Protein AF-A0A2V9QQY0-F1 (afdb_monomer)

Solvent-accessible surface area (backbone atoms only — not comparable to full-atom values): 4034 Å² total; per-residue (Å²): 127,84,51,72,66,58,57,28,52,51,30,38,50,53,53,52,46,35,52,45,39,42,72,42,94,51,67,90,48,18,58,63,30,41,46,42,62,72,68,39,79,67,61,43,49,51,40,20,58,56,42,77,43,61,51,66,61,50,43,49,53,51,54,59,57,50,61,66,64,78,74,118

Foldseek 3Di:
DCPLVNLLVVLLVVLVVLLCQLVDPPVVSVVVSLCCLQPVPDVNVVSCVSNVHDSVVSNVVSVVVVVVVVPD

pLDDT: mean 76.34, std 12.32, range [38.75, 87.75]

Secondary structure (DSSP, 8-state):
---HHHHHHHHHHHHHHHHHHHHSS-HHHHHHHHHHHHH-SSHHHHHHHHTT--HHHHHHHHHHHHHTTS--

Nearest PDB structures (foldseek):
  6gzc-assem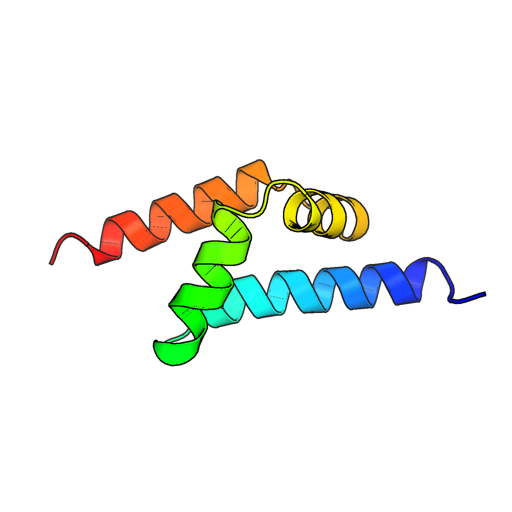bly1_C  TM=4.417E-01  e=8.581E+00  Mus musculus

Sequence (72 aa):
MLDDLGVRKLAAAVVLTAIKDSLSKFPSRQDPARNWILHDEAMFPFWCKISDMSPEQIKRTMRGKFRLQDSK

Mean predicted aligned error: 8.07 Å

Radius of gyration: 13.05 Å; Cα contacts (8 Å, |Δi|>4): 47; chains: 1; bounding box: 32×22×36 Å

Structure (mmCIF, N/CA/C/O backbone):
data_AF-A0A2V9QQY0-F1
#
_entry.id   AF-A0A2V9QQY0-F1
#
loop_
_atom_site.group_PDB
_atom_site.id
_atom_site.type_symbol
_atom_site.label_atom_id
_atom_site.label_alt_id
_atom_site.label_comp_id
_atom_site.label_asym_id
_atom_site.label_entity_id
_atom_site.label_seq_id
_atom_site.pdbx_PDB_ins_code
_atom_site.Cartn_x
_atom_site.Cartn_y
_atom_site.Cartn_z
_atom_site.occupancy
_atom_site.B_iso_or_equiv
_atom_site.auth_seq_id
_atom_site.auth_comp_id
_atom_site.auth_asym_id
_atom_site.auth_atom_id
_atom_site.pdbx_PDB_model_num
ATOM 1 N N . MET A 1 1 ? 17.586 -11.694 -15.111 1.00 47.44 1 MET A N 1
ATOM 2 C CA . MET A 1 1 ? 16.507 -10.693 -15.214 1.00 47.44 1 MET A CA 1
ATOM 3 C C . MET A 1 1 ? 15.421 -11.178 -14.272 1.00 47.44 1 MET A C 1
ATOM 5 O O . MET A 1 1 ? 14.922 -12.269 -14.498 1.00 47.44 1 MET A O 1
ATOM 9 N N . LEU A 1 2 ? 15.167 -10.500 -13.149 1.00 52.31 2 LEU A N 1
ATOM 10 C CA . LEU A 1 2 ? 13.954 -10.789 -12.378 1.00 52.31 2 LEU A CA 1
ATOM 11 C C . LEU A 1 2 ? 12.804 -10.448 -13.318 1.00 52.31 2 LEU A C 1
ATOM 13 O O . LEU A 1 2 ? 12.677 -9.281 -13.683 1.00 52.31 2 LEU A O 1
ATOM 17 N N . ASP A 1 3 ? 12.071 -11.457 -13.792 1.00 60.97 3 ASP A N 1
ATOM 18 C CA . ASP A 1 3 ? 10.943 -11.229 -14.688 1.00 60.97 3 ASP A CA 1
ATOM 19 C C . ASP A 1 3 ? 10.049 -10.159 -14.071 1.00 60.97 3 ASP A C 1
ATOM 21 O O . ASP A 1 3 ? 9.748 -10.203 -12.875 1.00 60.97 3 ASP A O 1
ATOM 25 N N . ASP A 1 4 ? 9.641 -9.192 -14.888 1.00 72.88 4 ASP A N 1
ATOM 26 C CA . ASP A 1 4 ? 8.810 -8.049 -14.499 1.00 72.88 4 ASP A CA 1
ATOM 27 C C . ASP A 1 4 ? 7.587 -8.503 -13.665 1.00 72.88 4 ASP A C 1
ATOM 29 O O . ASP A 1 4 ? 7.178 -7.862 -12.699 1.00 72.88 4 ASP A O 1
ATOM 33 N N . LEU A 1 5 ? 7.096 -9.718 -13.938 1.00 75.62 5 LEU A N 1
ATOM 34 C CA . LEU A 1 5 ? 6.047 -10.407 -13.189 1.00 75.62 5 LEU A CA 1
ATOM 35 C C . LEU A 1 5 ? 6.401 -10.729 -11.723 1.00 75.62 5 LEU A C 1
ATOM 37 O O . LEU A 1 5 ? 5.543 -10.613 -10.848 1.00 75.62 5 LEU A O 1
ATOM 41 N N . GLY A 1 6 ? 7.630 -11.158 -11.433 1.00 79.81 6 GLY A N 1
ATOM 42 C CA . GLY A 1 6 ? 8.091 -11.464 -10.075 1.00 79.81 6 GLY A CA 1
ATOM 43 C C . GLY A 1 6 ? 8.162 -10.213 -9.199 1.00 79.81 6 GLY A C 1
ATOM 44 O O . GLY A 1 6 ? 7.722 -10.236 -8.049 1.00 79.81 6 GLY A O 1
ATOM 45 N N . VAL A 1 7 ? 8.620 -9.099 -9.776 1.00 80.25 7 VAL A N 1
ATOM 46 C CA . VAL A 1 7 ? 8.672 -7.795 -9.098 1.00 80.25 7 VAL A CA 1
ATOM 47 C C . VAL A 1 7 ? 7.261 -7.274 -8.816 1.00 80.25 7 VAL A C 1
ATOM 49 O O . VAL A 1 7 ? 6.984 -6.847 -7.695 1.00 80.25 7 VAL A O 1
ATOM 52 N N . ARG A 1 8 ? 6.335 -7.395 -9.778 1.00 79.31 8 ARG A N 1
ATOM 53 C CA . ARG A 1 8 ? 4.921 -7.024 -9.582 1.00 79.31 8 ARG A CA 1
ATOM 54 C C . ARG A 1 8 ? 4.224 -7.861 -8.513 1.00 79.31 8 ARG A C 1
ATOM 56 O O . ARG A 1 8 ? 3.507 -7.314 -7.680 1.00 79.31 8 ARG A O 1
ATOM 63 N N . LYS A 1 9 ? 4.461 -9.177 -8.488 1.00 83.88 9 LYS A N 1
ATOM 64 C CA . LYS A 1 9 ? 3.909 -10.069 -7.4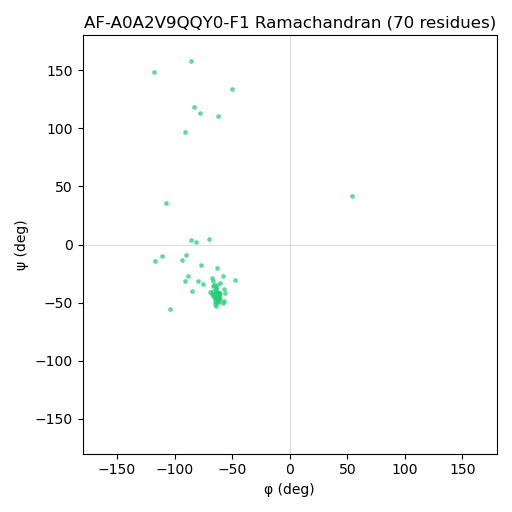52 1.00 83.88 9 LYS A CA 1
ATOM 65 C C . LYS A 1 9 ? 4.425 -9.714 -6.059 1.00 83.88 9 LYS A C 1
ATOM 67 O O . LYS A 1 9 ? 3.641 -9.698 -5.112 1.00 83.88 9 LYS A O 1
ATOM 72 N N . LEU A 1 10 ? 5.717 -9.405 -5.938 1.00 83.31 10 LEU A N 1
ATOM 73 C CA . LEU A 1 10 ? 6.311 -8.975 -4.674 1.00 83.31 10 LEU A CA 1
ATOM 74 C C . LEU A 1 10 ? 5.736 -7.629 -4.218 1.00 83.31 10 LEU A C 1
ATOM 76 O O . LEU A 1 10 ? 5.332 -7.502 -3.066 1.00 83.31 10 LEU A O 1
ATOM 80 N N . ALA A 1 11 ? 5.642 -6.655 -5.124 1.00 83.69 11 ALA A N 1
ATOM 81 C CA . ALA A 1 11 ? 5.049 -5.351 -4.847 1.00 83.69 11 ALA A CA 1
ATOM 82 C C . ALA A 1 11 ? 3.606 -5.475 -4.343 1.00 83.69 11 ALA A C 1
ATOM 84 O O . ALA A 1 11 ? 3.272 -4.941 -3.282 1.00 83.69 11 ALA A O 1
ATOM 85 N N . ALA A 1 12 ? 2.785 -6.263 -5.043 1.00 84.81 12 ALA A N 1
ATOM 86 C CA . ALA A 1 12 ? 1.408 -6.513 -4.646 1.00 84.81 12 ALA A CA 1
ATOM 87 C C . ALA A 1 12 ? 1.343 -7.180 -3.266 1.00 84.81 12 ALA A C 1
ATOM 89 O O . ALA A 1 12 ? 0.535 -6.782 -2.431 1.00 84.81 12 ALA A O 1
ATOM 90 N N . ALA A 1 13 ? 2.223 -8.148 -2.985 1.00 85.50 13 ALA A N 1
ATOM 91 C CA . ALA A 1 13 ? 2.286 -8.805 -1.683 1.00 85.50 13 ALA A CA 1
ATOM 92 C C . ALA A 1 13 ? 2.656 -7.831 -0.551 1.00 85.50 13 ALA A C 1
ATOM 94 O O . ALA A 1 13 ? 2.024 -7.873 0.506 1.00 85.50 13 ALA A O 1
ATOM 95 N N . VAL A 1 14 ? 3.625 -6.934 -0.765 1.00 85.44 14 VAL A N 1
AT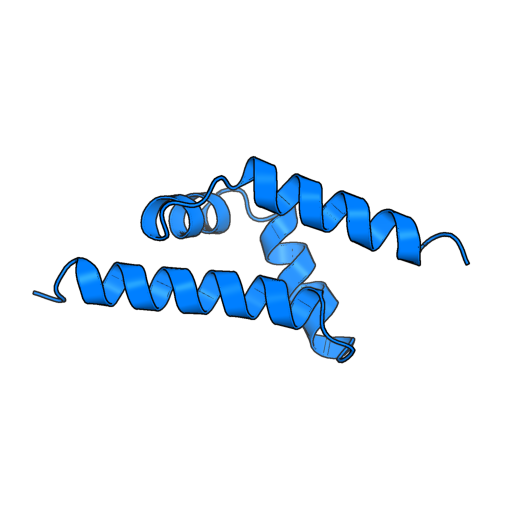OM 96 C CA . VAL A 1 14 ? 4.029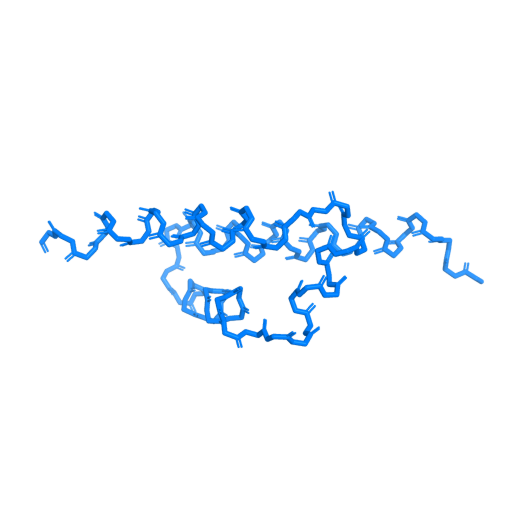 -5.916 0.221 1.00 85.44 14 VAL A CA 1
ATOM 97 C C . VAL A 1 14 ? 2.878 -4.950 0.504 1.00 85.44 14 VAL A C 1
ATOM 99 O O . VAL A 1 14 ? 2.519 -4.749 1.666 1.00 85.44 14 VAL A O 1
ATOM 102 N N . VAL A 1 15 ? 2.246 -4.407 -0.542 1.00 84.81 15 VAL A N 1
ATOM 103 C CA . VAL A 1 15 ? 1.130 -3.455 -0.407 1.00 84.81 15 VAL A CA 1
ATOM 104 C C . VAL A 1 15 ? -0.078 -4.115 0.262 1.00 84.81 15 VAL A C 1
ATOM 106 O O . VAL A 1 15 ? -0.633 -3.563 1.214 1.00 84.81 15 VAL A O 1
ATOM 109 N N . LEU A 1 16 ? -0.459 -5.322 -0.166 1.00 84.19 16 LEU A N 1
ATOM 110 C CA . LEU A 1 16 ? -1.572 -6.067 0.430 1.00 84.19 16 LEU A CA 1
ATOM 111 C C . LEU A 1 16 ? -1.301 -6.440 1.887 1.00 84.19 16 LEU A C 1
ATOM 113 O O . LEU A 1 16 ? -2.216 -6.375 2.706 1.00 84.19 16 LEU A O 1
ATOM 117 N N . THR A 1 17 ? -0.062 -6.802 2.224 1.00 84.44 17 THR A N 1
ATOM 118 C CA . THR A 1 17 ? 0.319 -7.113 3.607 1.00 84.44 17 THR A CA 1
ATOM 119 C C . THR A 1 17 ? 0.252 -5.869 4.480 1.00 84.44 17 THR A C 1
ATOM 121 O O . THR A 1 17 ? -0.346 -5.934 5.545 1.00 84.44 17 THR A O 1
ATOM 124 N N . ALA A 1 18 ? 0.758 -4.722 4.020 1.00 82.62 18 ALA A N 1
ATOM 125 C CA . ALA A 1 18 ? 0.667 -3.471 4.773 1.00 82.62 18 ALA A CA 1
ATOM 126 C C . ALA A 1 18 ? -0.790 -3.036 5.001 1.00 82.62 18 ALA A C 1
ATOM 128 O O . ALA A 1 18 ? -1.163 -2.651 6.110 1.00 82.62 18 ALA A O 1
ATOM 129 N N . ILE A 1 19 ? -1.644 -3.152 3.977 1.00 80.81 19 ILE A N 1
ATOM 130 C CA . ILE A 1 19 ? -3.083 -2.889 4.112 1.00 80.81 19 ILE A CA 1
ATOM 131 C C . ILE A 1 19 ? -3.702 -3.867 5.113 1.00 80.81 19 ILE A C 1
ATOM 133 O O . ILE A 1 19 ? -4.433 -3.448 6.007 1.00 80.81 19 ILE A O 1
ATOM 137 N N . LYS A 1 20 ? -3.408 -5.165 4.995 1.00 82.94 20 LYS A N 1
ATOM 138 C CA . LYS A 1 20 ? -3.955 -6.195 5.884 1.00 82.94 20 LYS A CA 1
ATOM 139 C C . LYS A 1 20 ? -3.507 -5.995 7.325 1.00 82.94 20 LYS A C 1
ATOM 141 O O . LYS A 1 20 ? -4.355 -6.074 8.203 1.00 82.94 20 LYS A O 1
ATOM 146 N N . ASP A 1 21 ? -2.232 -5.715 7.567 1.00 81.50 21 ASP A N 1
ATOM 147 C CA . ASP A 1 21 ? -1.690 -5.444 8.900 1.00 81.50 21 ASP A CA 1
ATOM 148 C C . ASP A 1 21 ? -2.359 -4.216 9.507 1.00 81.50 21 ASP A C 1
ATOM 150 O O . ASP A 1 21 ? -2.807 -4.260 10.650 1.00 81.50 21 ASP A O 1
ATOM 154 N N . SER A 1 22 ? -2.537 -3.164 8.710 1.00 74.69 22 SER A N 1
ATOM 155 C CA . SER A 1 22 ? -3.235 -1.958 9.138 1.00 74.69 22 SER A CA 1
ATOM 156 C C . SER A 1 22 ? -4.737 -2.188 9.396 1.00 74.69 22 SER A C 1
ATOM 158 O O . SER A 1 22 ? -5.316 -1.552 10.270 1.00 74.69 22 SER A O 1
ATOM 160 N N . LEU A 1 23 ? -5.371 -3.150 8.718 1.00 71.88 23 LEU A N 1
ATOM 161 C CA . LEU A 1 23 ? -6.767 -3.552 8.955 1.00 71.88 23 LEU A CA 1
ATOM 162 C C . LEU A 1 23 ? -6.936 -4.679 9.995 1.00 71.88 23 LEU A C 1
ATOM 164 O O . LEU A 1 23 ? -8.067 -5.016 10.353 1.00 71.88 23 LEU A O 1
ATOM 168 N N . SER A 1 24 ? -5.849 -5.302 10.448 1.00 73.81 24 SER A N 1
ATOM 169 C CA . SER A 1 24 ? -5.866 -6.486 11.313 1.00 73.81 24 SER A CA 1
ATOM 170 C C . SER A 1 24 ? -5.984 -6.108 12.783 1.00 73.81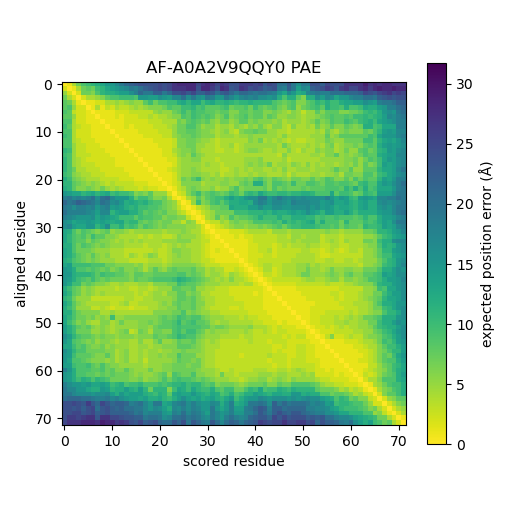 24 SER A C 1
ATOM 172 O O . SER A 1 24 ? -5.584 -5.028 13.177 1.00 73.81 24 SER A O 1
ATOM 174 N N . LYS A 1 25 ? -6.447 -7.016 13.645 1.00 65.00 25 LYS A N 1
ATOM 175 C CA . LYS A 1 25 ? -6.563 -6.782 15.097 1.00 65.00 25 LYS A CA 1
ATOM 176 C C . LYS A 1 25 ? -5.219 -6.694 15.844 1.00 65.00 25 LYS A C 1
ATOM 178 O O . LYS A 1 25 ? -5.245 -6.626 17.065 1.00 65.00 25 LYS A O 1
ATOM 183 N N . PHE A 1 26 ? -4.072 -6.740 15.158 1.00 64.50 26 PHE A N 1
ATOM 184 C CA . PHE A 1 26 ? -2.739 -6.647 15.768 1.00 64.50 26 PHE A CA 1
ATOM 185 C C . PHE A 1 26 ? -2.271 -5.183 15.825 1.00 64.50 26 PHE A C 1
ATOM 187 O O . PHE A 1 26 ? -1.715 -4.692 14.841 1.00 64.50 26 PHE A O 1
ATOM 194 N N . PRO A 1 27 ? -2.439 -4.474 16.958 1.00 63.66 27 PRO A N 1
ATOM 195 C CA . PRO A 1 27 ? -2.247 -3.022 17.018 1.00 63.66 27 PRO A CA 1
ATOM 196 C C . PRO A 1 27 ? -0.785 -2.619 16.787 1.00 63.66 27 PRO A C 1
ATOM 198 O O . PRO A 1 27 ? -0.504 -1.590 16.186 1.00 63.66 27 PRO A O 1
ATOM 201 N N . SER A 1 28 ? 0.159 -3.478 17.189 1.00 67.00 28 SER A N 1
ATOM 202 C CA . SER A 1 28 ? 1.602 -3.205 17.140 1.00 67.00 28 SER A CA 1
ATOM 203 C C . SER A 1 28 ? 2.167 -2.997 15.733 1.00 67.00 28 SER A C 1
ATOM 205 O O . SER A 1 28 ? 3.239 -2.414 15.590 1.00 67.00 28 SER A O 1
ATOM 207 N N . ARG A 1 29 ? 1.471 -3.465 14.690 1.00 64.31 29 ARG A N 1
ATOM 208 C CA . ARG A 1 29 ? 1.870 -3.279 13.284 1.00 64.31 29 ARG A CA 1
ATOM 209 C C . ARG A 1 29 ? 0.954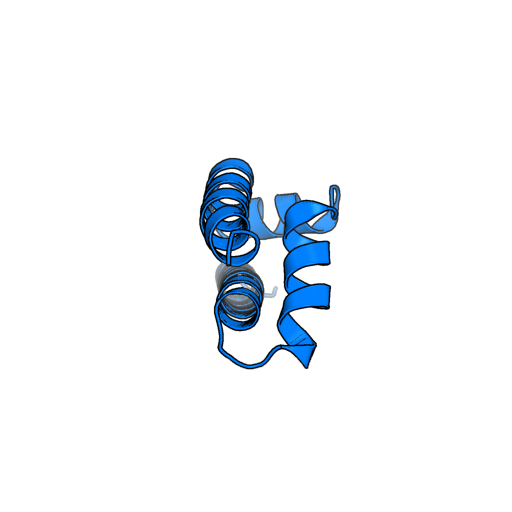 -2.336 12.514 1.00 64.31 29 ARG A C 1
ATOM 211 O O . ARG A 1 29 ? 1.313 -1.929 11.409 1.00 64.31 29 ARG A O 1
ATOM 218 N N . GLN A 1 30 ? -0.185 -1.955 13.095 1.00 69.06 30 GLN A N 1
ATOM 219 C CA . GLN A 1 30 ? -1.106 -1.027 12.453 1.00 69.06 30 GLN A CA 1
ATOM 220 C C . GLN A 1 30 ? -0.478 0.350 12.276 1.00 69.06 30 GLN A C 1
ATOM 222 O O . GLN A 1 30 ? -0.566 0.892 11.178 1.00 69.06 30 GLN A O 1
ATOM 227 N N . ASP A 1 31 ? 0.177 0.887 13.308 1.00 71.81 31 ASP A N 1
ATOM 228 C CA . ASP A 1 31 ? 0.748 2.236 13.263 1.00 71.81 31 ASP A CA 1
ATOM 229 C C . ASP A 1 31 ? 1.877 2.378 12.234 1.00 71.81 31 ASP A C 1
ATOM 231 O O . ASP A 1 31 ? 1.793 3.281 11.402 1.00 71.81 31 ASP A O 1
ATOM 235 N N . PRO A 1 32 ? 2.885 1.482 12.174 1.00 79.94 32 PRO A N 1
ATOM 236 C CA . PRO A 1 32 ? 3.922 1.562 11.147 1.00 79.94 32 PRO A CA 1
ATOM 237 C C . PRO A 1 32 ? 3.371 1.418 9.723 1.00 79.94 32 PRO A C 1
ATOM 239 O O . PRO A 1 32 ? 3.737 2.193 8.841 1.00 79.94 32 PRO A O 1
ATOM 242 N N . ALA A 1 33 ? 2.461 0.463 9.494 1.00 80.94 33 ALA A N 1
ATOM 243 C CA . ALA A 1 33 ? 1.882 0.229 8.171 1.00 80.94 33 ALA A CA 1
ATOM 244 C C . ALA A 1 33 ? 0.956 1.375 7.738 1.00 80.94 33 ALA A C 1
ATOM 246 O O . ALA A 1 33 ? 1.004 1.821 6.591 1.00 80.94 33 ALA A O 1
ATOM 247 N N . ARG A 1 34 ? 0.148 1.902 8.664 1.00 80.06 34 ARG A N 1
ATOM 248 C CA . ARG A 1 34 ? -0.699 3.081 8.447 1.00 80.06 34 ARG A CA 1
ATOM 249 C C . ARG A 1 34 ? 0.152 4.309 8.158 1.00 80.06 34 ARG A C 1
ATOM 251 O O . ARG A 1 34 ? -0.159 5.040 7.219 1.00 80.06 34 ARG A O 1
ATOM 258 N N . ASN A 1 35 ? 1.205 4.529 8.945 1.00 83.25 35 ASN A N 1
ATOM 259 C CA . ASN A 1 35 ? 2.094 5.667 8.772 1.00 83.25 35 ASN A CA 1
ATOM 260 C C . ASN A 1 35 ? 2.761 5.619 7.396 1.00 83.25 35 ASN A C 1
ATOM 262 O O . ASN A 1 35 ? 2.714 6.593 6.653 1.00 83.25 35 ASN A O 1
ATOM 266 N N . TRP A 1 36 ? 3.264 4.448 7.007 1.00 85.38 36 TRP A N 1
ATOM 267 C CA . TRP A 1 36 ? 3.819 4.231 5.678 1.00 85.38 36 TRP A CA 1
ATOM 268 C C . TRP A 1 36 ? 2.800 4.521 4.564 1.00 85.38 36 TRP A C 1
ATOM 270 O O . TRP A 1 36 ? 3.065 5.329 3.681 1.00 85.38 36 TRP A O 1
ATOM 280 N N . ILE A 1 37 ? 1.588 3.960 4.632 1.00 85.12 37 ILE A N 1
ATOM 281 C CA . ILE A 1 37 ? 0.560 4.169 3.596 1.00 85.12 37 ILE A CA 1
ATOM 282 C C . ILE A 1 37 ? 0.115 5.639 3.500 1.00 85.12 37 ILE A C 1
ATOM 284 O O . ILE A 1 37 ? -0.183 6.129 2.408 1.00 85.12 37 ILE A O 1
ATOM 288 N N . LEU A 1 38 ? 0.005 6.351 4.626 1.00 83.44 38 LEU A N 1
ATOM 289 C CA . LEU A 1 38 ? -0.568 7.701 4.661 1.00 83.44 38 LEU A CA 1
ATOM 290 C C . LEU A 1 38 ? 0.462 8.820 4.478 1.00 83.44 38 LEU A C 1
ATOM 292 O O . LEU A 1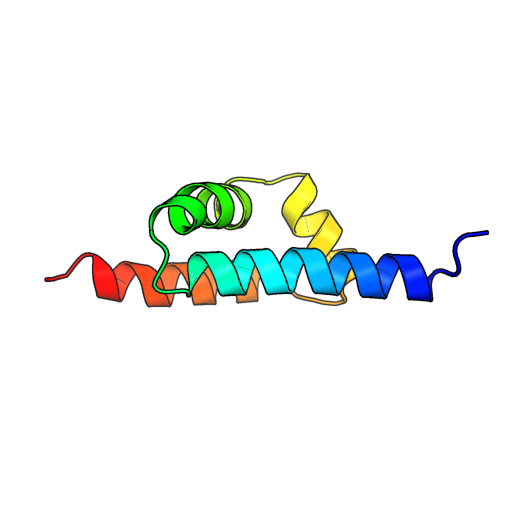 38 ? 0.088 9.852 3.913 1.00 83.44 38 LEU A O 1
ATOM 296 N N . HIS A 1 39 ? 1.701 8.620 4.930 1.00 84.62 39 HIS A N 1
ATOM 297 C CA . HIS A 1 39 ? 2.732 9.659 5.018 1.00 84.62 39 HIS A CA 1
ATOM 298 C C . HIS A 1 39 ? 3.958 9.403 4.135 1.00 84.62 39 HIS A C 1
ATOM 300 O O . HIS A 1 39 ? 4.727 10.333 3.914 1.00 84.62 39 HIS A O 1
ATOM 306 N N . ASP A 1 40 ? 4.148 8.195 3.595 1.00 85.62 40 ASP A N 1
ATOM 307 C CA . ASP A 1 40 ? 5.208 7.969 2.612 1.00 85.62 40 ASP A CA 1
ATOM 308 C C . ASP A 1 40 ? 4.764 8.506 1.239 1.00 85.62 40 ASP A C 1
ATOM 310 O O . ASP A 1 40 ? 3.804 8.028 0.622 1.00 85.62 40 ASP A O 1
ATOM 314 N N . GLU A 1 41 ? 5.436 9.557 0.774 1.00 82.56 41 GLU A N 1
ATOM 315 C CA . GLU A 1 41 ? 5.174 10.193 -0.522 1.00 82.56 41 GLU A CA 1
ATOM 316 C C . GLU A 1 41 ? 6.065 9.649 -1.644 1.00 82.56 41 GLU A C 1
ATOM 318 O O . GLU A 1 41 ? 5.775 9.878 -2.817 1.00 82.56 41 GLU A O 1
ATOM 323 N N . ALA A 1 42 ? 7.117 8.898 -1.308 1.00 81.75 42 ALA A N 1
ATOM 324 C CA . ALA A 1 42 ? 8.113 8.433 -2.268 1.00 81.75 42 ALA A CA 1
ATOM 325 C C . ALA A 1 42 ? 7.925 6.950 -2.609 1.00 81.75 42 ALA A C 1
ATOM 327 O O . ALA A 1 42 ? 7.752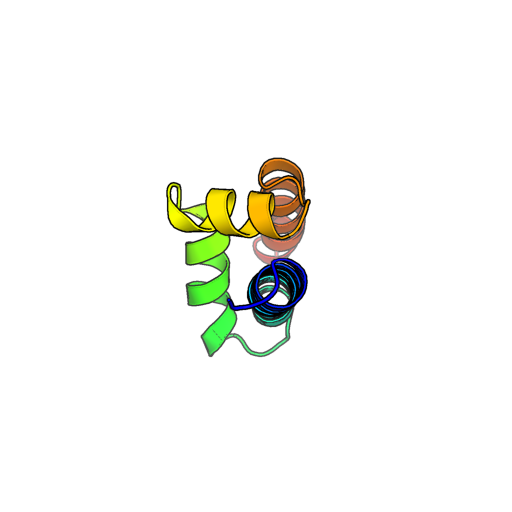 6.589 -3.775 1.00 81.75 42 ALA A O 1
ATOM 328 N N . MET A 1 43 ? 7.925 6.076 -1.601 1.00 83.94 43 MET A N 1
ATOM 329 C CA . MET A 1 43 ? 7.887 4.631 -1.817 1.00 83.94 43 MET A CA 1
ATOM 330 C C . MET A 1 43 ? 6.466 4.117 -2.005 1.00 83.94 43 MET A C 1
ATOM 332 O O . MET A 1 43 ? 6.236 3.276 -2.872 1.00 83.94 43 MET A O 1
ATOM 336 N N . PHE A 1 44 ? 5.487 4.612 -1.248 1.00 85.75 44 PHE A N 1
ATOM 337 C CA . PHE A 1 44 ? 4.120 4.093 -1.349 1.00 85.75 44 PHE A CA 1
ATOM 338 C C . PHE A 1 44 ? 3.502 4.269 -2.756 1.00 85.75 44 PHE A C 1
ATOM 340 O O . PHE A 1 44 ? 3.006 3.277 -3.303 1.00 85.75 44 PHE A O 1
ATOM 347 N N . PRO A 1 45 ? 3.581 5.448 -3.416 1.00 87.19 45 PRO A N 1
ATOM 348 C CA . PRO A 1 45 ? 3.103 5.599 -4.794 1.00 87.19 45 PRO A CA 1
ATOM 349 C C . PRO A 1 45 ? 3.868 4.726 -5.794 1.00 87.19 45 PRO A C 1
ATOM 351 O O . PRO A 1 45 ? 3.271 4.191 -6.728 1.00 87.19 45 PRO A O 1
ATOM 354 N N . PHE A 1 46 ? 5.172 4.535 -5.580 1.00 85.75 46 PHE A N 1
ATOM 355 C CA . PHE A 1 46 ? 6.001 3.650 -6.396 1.00 85.75 46 PHE A CA 1
ATOM 356 C C . PHE A 1 46 ? 5.515 2.195 -6.332 1.00 85.7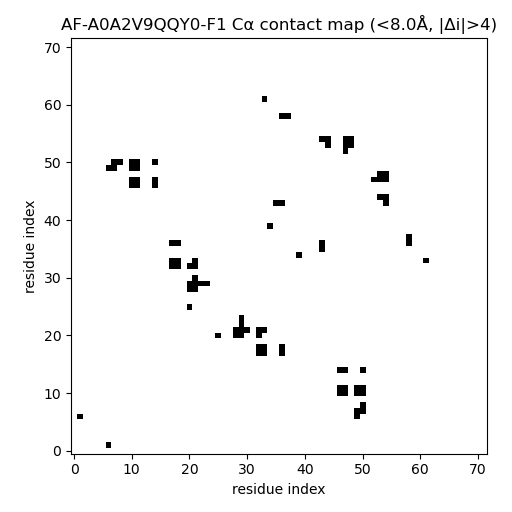5 46 PHE A C 1
ATOM 358 O O . PHE A 1 46 ? 5.275 1.581 -7.373 1.00 85.75 46 PHE A O 1
ATOM 365 N N . TRP A 1 47 ? 5.277 1.660 -5.132 1.00 84.88 47 TRP A N 1
ATOM 366 C CA . TRP A 1 47 ? 4.763 0.298 -4.961 1.00 84.88 47 TRP A CA 1
ATOM 367 C C . TRP A 1 47 ? 3.340 0.130 -5.496 1.00 84.88 47 TRP A C 1
ATOM 369 O O . TRP A 1 47 ? 3.024 -0.915 -6.069 1.00 84.88 47 TRP A O 1
ATOM 379 N N . CYS A 1 48 ? 2.502 1.162 -5.378 1.00 86.88 48 CYS A N 1
ATOM 380 C CA . CYS A 1 48 ? 1.173 1.178 -5.989 1.00 86.88 48 CYS A CA 1
ATOM 381 C C . CYS A 1 48 ? 1.259 1.117 -7.520 1.00 86.88 48 CYS A C 1
ATOM 383 O O . CYS A 1 48 ? 0.583 0.293 -8.128 1.00 86.88 48 CYS A O 1
ATOM 385 N N . LYS A 1 49 ? 2.153 1.905 -8.135 1.00 85.62 49 LYS A N 1
ATOM 386 C CA . LYS A 1 49 ? 2.385 1.899 -9.588 1.00 85.62 49 LYS A CA 1
ATOM 387 C C . LYS A 1 49 ? 2.872 0.539 -10.092 1.00 85.62 49 LYS A C 1
ATOM 389 O O . LYS A 1 49 ? 2.408 0.080 -11.128 1.00 85.62 49 LYS A O 1
ATOM 394 N N . ILE A 1 50 ? 3.778 -0.117 -9.363 1.00 84.88 50 ILE A N 1
ATOM 395 C CA . ILE A 1 50 ? 4.239 -1.471 -9.715 1.00 84.88 50 ILE A CA 1
ATOM 396 C C . ILE A 1 50 ? 3.102 -2.494 -9.575 1.00 84.88 50 ILE A C 1
ATOM 398 O O . ILE A 1 50 ? 3.009 -3.430 -10.365 1.00 84.88 50 ILE A O 1
ATOM 402 N N . SER A 1 51 ? 2.231 -2.319 -8.583 1.00 81.81 51 SER A N 1
ATOM 403 C CA . SER A 1 51 ? 1.128 -3.246 -8.296 1.00 81.81 51 SER A CA 1
ATOM 404 C C . SER A 1 51 ? -0.144 -2.970 -9.105 1.00 81.81 51 SER A C 1
ATOM 406 O O . SER A 1 51 ? -1.147 -3.634 -8.863 1.00 81.81 51 SER A O 1
ATOM 408 N N . ASP A 1 52 ? -0.118 -1.996 -10.020 1.00 84.25 52 ASP A N 1
ATOM 409 C CA . ASP A 1 52 ? -1.282 -1.521 -10.782 1.00 84.25 52 ASP A CA 1
ATOM 410 C C . ASP A 1 52 ? -2.468 -1.103 -9.885 1.00 84.25 52 ASP A C 1
ATOM 412 O O . ASP A 1 52 ? -3.632 -1.422 -10.122 1.00 84.25 52 ASP A O 1
ATOM 416 N N . MET A 1 53 ? -2.160 -0.404 -8.788 1.00 84.12 53 MET A N 1
ATOM 417 C CA . MET A 1 53 ? -3.136 0.116 -7.828 1.00 84.12 53 MET A CA 1
ATOM 418 C C . MET A 1 53 ? -3.082 1.645 -7.764 1.00 84.12 53 MET A C 1
ATOM 420 O O . MET A 1 53 ? -2.014 2.243 -7.880 1.00 84.12 53 MET A O 1
ATOM 424 N N . SER A 1 54 ? -4.224 2.295 -7.502 1.00 87.75 54 SER A N 1
ATOM 425 C CA . SER A 1 54 ? -4.262 3.744 -7.257 1.00 87.75 54 SER A CA 1
ATOM 426 C C . SER A 1 54 ? -3.916 4.061 -5.792 1.00 87.75 54 SER A C 1
ATOM 428 O O . SER A 1 54 ? -4.669 3.672 -4.885 1.00 87.75 54 SER A O 1
ATOM 430 N N . PRO A 1 55 ? -2.827 4.810 -5.529 1.00 86.56 55 PRO A N 1
ATOM 431 C CA . PRO A 1 55 ? -2.458 5.205 -4.171 1.00 86.56 55 PRO A CA 1
ATOM 432 C C . PRO A 1 55 ? -3.539 6.062 -3.490 1.00 86.56 55 PRO A C 1
ATOM 434 O O . PRO A 1 55 ? -3.763 5.946 -2.284 1.00 86.56 55 PRO A O 1
ATOM 437 N N . GLU A 1 56 ? -4.268 6.881 -4.244 1.00 87.38 56 GLU A N 1
ATOM 438 C CA . GLU A 1 56 ? -5.346 7.752 -3.766 1.00 87.38 56 GLU A CA 1
ATOM 439 C C . GLU A 1 56 ? -6.550 6.940 -3.282 1.00 87.38 56 GLU A C 1
ATOM 441 O O . GLU A 1 56 ? -7.124 7.248 -2.231 1.00 87.38 56 GLU A O 1
ATOM 446 N N . GLN A 1 57 ? -6.926 5.887 -4.017 1.00 85.44 57 GLN A N 1
ATOM 447 C CA . GLN A 1 57 ? -8.011 4.982 -3.624 1.00 85.44 57 GLN A CA 1
ATOM 448 C C . GLN A 1 57 ? -7.679 4.243 -2.322 1.00 85.44 57 GLN A C 1
ATOM 450 O O . GLN A 1 57 ? -8.530 4.152 -1.428 1.00 85.44 57 GLN A O 1
ATOM 455 N N . ILE A 1 58 ? -6.435 3.776 -2.177 1.00 83.56 58 ILE A N 1
ATOM 456 C CA . ILE A 1 58 ? -5.967 3.114 -0.953 1.00 83.56 58 ILE A CA 1
ATOM 457 C C . ILE A 1 58 ? -5.967 4.112 0.211 1.00 83.56 58 ILE A C 1
ATOM 459 O O . ILE A 1 58 ? -6.607 3.854 1.232 1.00 83.56 58 ILE A O 1
ATOM 463 N N . LYS A 1 59 ? -5.353 5.295 0.054 1.00 84.94 59 LYS A N 1
ATOM 464 C CA . LYS A 1 59 ? -5.329 6.341 1.097 1.00 84.94 59 LYS A CA 1
ATOM 465 C C . LYS A 1 59 ? -6.740 6.744 1.541 1.00 84.94 59 LYS A C 1
ATOM 467 O O . LYS A 1 59 ? -6.979 6.890 2.741 1.00 84.94 59 LYS A O 1
ATOM 472 N N . ARG A 1 60 ? -7.692 6.883 0.609 1.00 85.31 60 ARG A N 1
ATOM 473 C CA . ARG A 1 60 ? -9.101 7.191 0.918 1.00 85.31 60 ARG A CA 1
ATOM 474 C C . ARG A 1 60 ? -9.765 6.076 1.728 1.00 85.31 60 ARG A C 1
ATOM 476 O O . ARG A 1 60 ? -10.411 6.367 2.732 1.00 85.31 60 ARG A O 1
ATOM 483 N N . THR A 1 61 ? -9.573 4.821 1.323 1.00 82.31 61 THR A N 1
ATOM 484 C CA . THR A 1 61 ? -10.125 3.642 2.013 1.00 82.31 61 THR A CA 1
ATOM 485 C C . THR A 1 61 ? -9.592 3.532 3.440 1.00 82.31 61 THR A C 1
ATOM 487 O O . THR A 1 61 ? -10.365 3.317 4.375 1.00 82.31 61 THR A O 1
ATOM 490 N N . MET A 1 62 ? -8.288 3.755 3.619 1.00 78.12 62 MET A N 1
ATOM 491 C CA . MET A 1 62 ? -7.651 3.751 4.934 1.00 78.12 62 MET A CA 1
ATOM 492 C C . MET A 1 62 ? -8.200 4.881 5.807 1.00 78.12 62 MET A C 1
ATOM 494 O O . MET A 1 62 ? -8.736 4.622 6.882 1.00 78.12 62 MET A O 1
ATOM 498 N N . ARG A 1 63 ? -8.182 6.132 5.326 1.00 78.69 63 ARG A N 1
ATOM 499 C CA . ARG A 1 63 ? -8.715 7.283 6.083 1.00 78.69 63 ARG A CA 1
ATOM 500 C C . ARG A 1 63 ? -10.187 7.111 6.472 1.00 78.69 63 ARG A C 1
ATOM 502 O O . ARG A 1 63 ? -10.555 7.486 7.582 1.00 78.69 63 ARG A O 1
ATOM 509 N N . GLY A 1 64 ? -11.009 6.538 5.590 1.00 73.44 64 GLY A N 1
ATOM 510 C CA . GLY A 1 64 ? -12.424 6.269 5.857 1.00 73.44 64 GLY A CA 1
ATOM 511 C C . GLY A 1 64 ? -12.649 5.246 6.974 1.00 73.44 64 GLY A C 1
ATOM 512 O O . GLY A 1 64 ? -13.499 5.464 7.833 1.00 73.44 64 GLY A O 1
ATOM 513 N N . LYS A 1 65 ? -11.866 4.161 7.010 1.00 68.50 65 LYS A N 1
ATOM 514 C CA . LYS A 1 65 ? -11.994 3.123 8.046 1.00 68.50 65 LYS A CA 1
ATOM 515 C C . LYS A 1 65 ? -11.428 3.530 9.408 1.00 68.50 65 LYS A C 1
ATOM 517 O O . LYS A 1 65 ? -12.003 3.137 10.416 1.00 68.50 65 LYS A O 1
ATOM 522 N N . PHE A 1 66 ? -10.357 4.325 9.461 1.00 63.31 66 PHE A N 1
ATOM 523 C CA . PHE A 1 66 ? -9.788 4.766 10.746 1.00 63.31 66 PHE A CA 1
ATOM 524 C C . PHE A 1 66 ? -10.555 5.926 11.381 1.00 63.31 66 PHE A C 1
ATOM 526 O O . PHE A 1 66 ? -10.693 5.944 12.597 1.00 63.31 66 PHE A O 1
ATOM 533 N N . ARG A 1 67 ? -11.168 6.826 10.593 1.00 55.88 67 ARG A N 1
ATOM 534 C CA . ARG A 1 67 ? -12.097 7.829 11.151 1.00 55.88 67 ARG A CA 1
ATOM 535 C C . ARG A 1 67 ? -13.273 7.202 11.908 1.00 55.88 67 ARG A C 1
ATOM 537 O O . ARG A 1 67 ? -13.808 7.833 12.807 1.00 55.88 67 ARG A O 1
ATOM 544 N N . LEU A 1 68 ? -13.663 5.975 11.554 1.00 50.59 68 LEU A N 1
ATOM 545 C CA . LEU A 1 68 ? -14.693 5.213 12.263 1.00 50.59 68 LEU A CA 1
ATOM 546 C C . LEU A 1 68 ? -14.195 4.585 13.578 1.00 50.59 68 LEU A C 1
ATOM 548 O O . LEU A 1 68 ? -15.025 4.217 14.403 1.00 50.59 68 LEU A O 1
ATOM 552 N N . GLN A 1 69 ? -12.880 4.452 13.790 1.00 49.69 69 GLN A N 1
ATOM 553 C CA . GLN A 1 69 ? -12.316 3.911 15.035 1.00 49.69 69 GLN A CA 1
ATOM 554 C C . GLN A 1 69 ? -12.068 4.985 16.103 1.00 49.69 69 GLN A C 1
ATOM 556 O O . GLN A 1 69 ? -12.173 4.669 17.281 1.00 49.69 69 GLN A O 1
ATOM 561 N N . ASP A 1 70 ? -11.828 6.241 15.713 1.00 47.38 70 ASP A N 1
ATOM 562 C CA . ASP A 1 70 ? -11.591 7.361 16.644 1.00 47.38 70 ASP A CA 1
ATOM 563 C C . ASP A 1 70 ? -12.888 7.982 17.229 1.00 47.38 70 ASP A C 1
ATOM 565 O O . ASP A 1 70 ? -12.833 8.974 17.949 1.00 47.38 70 ASP A O 1
ATOM 569 N N . SER A 1 71 ? -14.074 7.449 16.906 1.00 39.06 71 SER A N 1
ATOM 570 C CA . SER A 1 71 ? -15.384 7.950 17.382 1.00 39.06 71 SER A CA 1
ATOM 571 C C . SER A 1 71 ? -16.052 7.052 18.430 1.00 39.06 71 SER A C 1
ATOM 573 O O . SER A 1 71 ? -17.277 6.922 18.432 1.00 39.06 71 SER A O 1
ATOM 575 N N . LYS A 1 72 ? -15.284 6.417 19.320 1.00 38.75 72 LYS A N 1
ATOM 576 C CA . LYS A 1 72 ? -15.852 5.631 20.422 1.00 38.75 72 LYS A CA 1
ATOM 577 C C . LYS A 1 72 ? -15.316 6.050 21.780 1.00 38.75 72 LYS A C 1
ATOM 579 O O . LYS A 1 72 ? -14.087 6.238 21.880 1.00 38.75 72 LYS A O 1
#